Protein AF-R4U4M9-F1 (afdb_monomer_lite)

Structure (mmCIF, N/CA/C/O backbone):
data_AF-R4U4M9-F1
#
_entry.id   AF-R4U4M9-F1
#
loop_
_atom_site.group_PDB
_atom_site.id
_atom_site.type_symbol
_atom_site.label_atom_id
_atom_site.label_alt_id
_atom_site.label_comp_id
_atom_site.label_asym_id
_atom_site.label_entity_id
_atom_site.label_seq_id
_atom_site.pdbx_PDB_ins_code
_atom_site.Cartn_x
_atom_site.Cartn_y
_atom_site.Cartn_z
_atom_site.occupancy
_atom_site.B_iso_or_equiv
_atom_site.auth_seq_id
_atom_site.auth_comp_id
_atom_site.auth_asym_id
_atom_site.auth_atom_id
_atom_site.pdbx_PDB_model_num
ATOM 1 N N . MET A 1 1 ? -1.791 -4.021 25.838 1.00 38.25 1 MET A N 1
ATOM 2 C CA . MET A 1 1 ? -0.790 -4.189 24.752 1.00 38.25 1 MET A CA 1
ATOM 3 C C . MET A 1 1 ? -0.933 -3.014 23.774 1.00 38.25 1 MET A C 1
ATOM 5 O O . MET A 1 1 ? -1.914 -2.955 23.052 1.00 38.25 1 MET A O 1
ATOM 9 N N . LYS A 1 2 ? -0.034 -2.009 23.804 1.00 40.94 2 LYS A N 1
ATOM 10 C CA . LYS A 1 2 ? -0.128 -0.759 23.003 1.00 40.94 2 LYS A CA 1
ATOM 11 C C . LYS A 1 2 ? 0.205 -0.996 21.516 1.00 40.94 2 LYS A C 1
ATOM 13 O O . LYS A 1 2 ? 1.241 -0.552 21.016 1.00 40.94 2 LYS A O 1
ATOM 18 N N . THR A 1 3 ? -0.621 -1.748 20.800 1.00 55.44 3 THR A N 1
ATOM 19 C CA . THR A 1 3 ? -0.557 -1.883 19.332 1.00 55.44 3 THR A CA 1
ATOM 20 C C . THR A 1 3 ? -1.487 -0.859 18.690 1.00 55.44 3 THR A C 1
ATOM 22 O O . THR A 1 3 ? -2.554 -1.160 18.172 1.00 55.44 3 THR A O 1
ATOM 25 N N . THR A 1 4 ? -1.064 0.398 18.802 1.00 75.06 4 THR A N 1
ATOM 26 C CA . THR A 1 4 ? -1.767 1.612 18.378 1.00 75.06 4 THR A CA 1
ATOM 27 C C . THR A 1 4 ? -1.643 1.877 16.875 1.00 75.06 4 THR A C 1
ATOM 29 O O . THR A 1 4 ? -0.733 1.364 16.219 1.00 75.06 4 THR A O 1
ATOM 32 N N . LEU A 1 5 ? -2.512 2.757 16.346 1.00 84.19 5 LEU A N 1
ATOM 33 C CA . LEU A 1 5 ? -2.422 3.327 14.987 1.00 84.19 5 LEU A CA 1
ATOM 34 C C . LEU A 1 5 ? -0.989 3.726 14.619 1.00 84.19 5 LEU A C 1
ATOM 36 O O . LEU A 1 5 ? -0.556 3.453 13.511 1.00 84.19 5 LEU A O 1
ATOM 40 N N . LYS A 1 6 ? -0.223 4.268 15.574 1.00 86.38 6 LYS A N 1
ATOM 41 C CA . LYS A 1 6 ? 1.189 4.632 15.397 1.00 86.38 6 LYS A CA 1
ATOM 42 C C . LYS A 1 6 ? 2.051 3.483 14.866 1.00 86.38 6 LYS A C 1
ATOM 44 O O . LYS A 1 6 ? 2.820 3.692 13.935 1.00 86.38 6 LYS A O 1
ATOM 49 N N . LYS A 1 7 ? 1.930 2.272 15.425 1.00 87.88 7 LYS A N 1
ATOM 50 C CA . LYS A 1 7 ? 2.690 1.110 14.931 1.00 87.88 7 LYS A CA 1
ATOM 51 C C . LYS A 1 7 ? 2.254 0.733 13.519 1.00 87.88 7 LYS A C 1
ATOM 53 O O . LYS A 1 7 ? 3.105 0.435 12.693 1.00 87.88 7 LYS A O 1
ATOM 58 N N . PHE A 1 8 ? 0.951 0.780 13.245 1.00 89.62 8 PHE A N 1
ATOM 59 C CA . PHE A 1 8 ? 0.424 0.522 11.907 1.00 89.62 8 PHE A CA 1
ATOM 60 C C . PHE A 1 8 ? 0.954 1.539 10.889 1.00 89.62 8 PHE A C 1
ATOM 62 O O . PHE A 1 8 ? 1.425 1.135 9.835 1.00 89.62 8 PHE A O 1
ATOM 69 N N . THR A 1 9 ? 0.970 2.832 11.229 1.00 91.00 9 THR A N 1
ATOM 70 C CA . THR A 1 9 ? 1.575 3.883 10.402 1.00 91.00 9 THR A CA 1
ATOM 71 C C . THR A 1 9 ? 3.048 3.604 10.135 1.00 91.00 9 THR A C 1
ATOM 73 O O . THR A 1 9 ? 3.445 3.623 8.980 1.00 91.00 9 THR A O 1
ATOM 76 N N . ILE A 1 10 ? 3.844 3.295 11.166 1.00 92.06 10 ILE A N 1
ATOM 77 C CA . ILE A 1 10 ? 5.281 3.015 11.007 1.00 92.06 10 ILE A CA 1
ATOM 78 C C . ILE A 1 10 ? 5.503 1.844 10.046 1.00 92.06 10 ILE A C 1
ATOM 80 O O . ILE A 1 10 ? 6.266 1.980 9.094 1.00 92.06 10 ILE A O 1
ATOM 84 N N . TRP A 1 11 ? 4.811 0.720 10.254 1.00 91.56 11 TRP A N 1
ATOM 85 C CA . TRP A 1 11 ? 4.934 -0.442 9.372 1.00 91.56 11 TRP A CA 1
ATOM 86 C C . TRP A 1 11 ? 4.473 -0.135 7.948 1.00 91.56 11 TRP A C 1
ATOM 88 O O . TRP A 1 11 ? 5.188 -0.452 7.003 1.00 91.56 11 TRP A O 1
ATOM 98 N N . SER A 1 12 ? 3.336 0.550 7.790 1.00 91.00 12 SER A N 1
ATOM 99 C CA . SER A 1 12 ? 2.829 0.966 6.478 1.00 91.00 12 SER A CA 1
ATOM 100 C C . SER A 1 12 ? 3.834 1.857 5.751 1.00 91.00 12 SER A C 1
ATOM 102 O O . SER A 1 12 ? 4.097 1.647 4.569 1.00 91.00 12 SER A O 1
ATOM 104 N N . SER A 1 13 ? 4.439 2.819 6.450 1.00 92.19 13 SER A N 1
ATOM 105 C CA . SER A 1 13 ? 5.460 3.703 5.889 1.00 92.19 13 SER A CA 1
ATOM 106 C C . SER A 1 13 ? 6.721 2.938 5.493 1.00 92.19 13 SER A C 1
ATOM 108 O O . SER A 1 13 ? 7.190 3.115 4.377 1.00 92.19 13 SER A O 1
ATOM 110 N N . ILE A 1 14 ? 7.247 2.056 6.352 1.00 94.62 14 ILE A N 1
ATOM 111 C CA . ILE A 1 14 ? 8.445 1.257 6.042 1.00 94.62 14 ILE A CA 1
ATOM 112 C C . ILE A 1 14 ? 8.209 0.396 4.797 1.00 94.62 14 ILE A C 1
ATOM 114 O O . ILE A 1 14 ? 9.017 0.427 3.871 1.00 94.62 14 ILE A O 1
ATOM 118 N N . THR A 1 15 ? 7.093 -0.335 4.739 1.00 93.00 15 THR A N 1
ATOM 119 C CA . THR A 1 15 ? 6.767 -1.190 3.591 1.00 93.00 15 THR A CA 1
ATOM 120 C C . THR A 1 15 ? 6.621 -0.378 2.306 1.00 93.00 15 THR A C 1
ATOM 122 O O . THR A 1 15 ? 7.165 -0.771 1.277 1.00 93.00 15 THR A O 1
ATOM 125 N N . ASN A 1 16 ? 5.944 0.775 2.355 1.00 94.25 16 ASN A N 1
ATOM 126 C CA . ASN A 1 16 ? 5.787 1.629 1.177 1.00 94.25 16 ASN A CA 1
ATOM 127 C C . ASN A 1 16 ? 7.111 2.262 0.727 1.00 94.25 16 ASN A C 1
ATOM 129 O O . ASN A 1 16 ? 7.330 2.353 -0.477 1.00 94.25 16 ASN A O 1
ATOM 133 N N . SER A 1 17 ? 7.997 2.651 1.648 1.00 95.69 17 SER A N 1
ATOM 134 C CA . SER A 1 17 ? 9.328 3.169 1.308 1.00 95.69 17 SER A CA 1
ATOM 135 C C . SER A 1 17 ? 10.209 2.100 0.666 1.00 95.69 17 SER A C 1
ATOM 137 O O . SER A 1 17 ? 10.854 2.367 -0.343 1.00 95.69 17 SER A O 1
ATOM 139 N N . LEU A 1 18 ? 10.216 0.877 1.209 1.00 96.31 18 LEU A N 1
ATOM 140 C CA . LEU A 1 18 ? 10.950 -0.244 0.613 1.00 96.31 18 LEU A CA 1
ATOM 141 C C . LEU A 1 18 ? 10.431 -0.562 -0.788 1.00 96.31 18 LEU A C 1
ATOM 143 O O . LEU A 1 18 ? 11.218 -0.739 -1.713 1.00 96.31 18 LEU A O 1
ATOM 147 N N . PHE A 1 19 ? 9.110 -0.588 -0.961 1.00 95.44 19 PHE A N 1
ATOM 148 C CA . PHE A 1 19 ? 8.513 -0.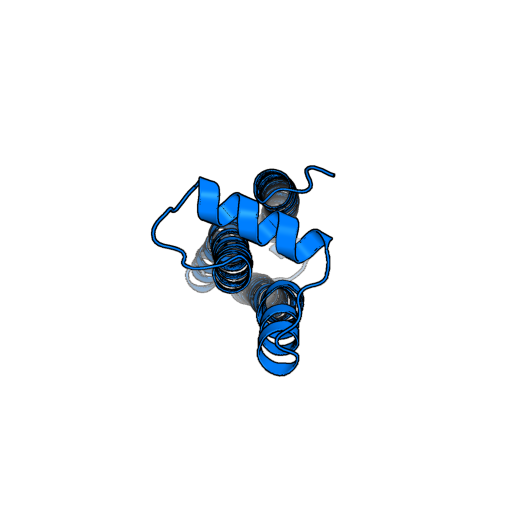824 -2.267 1.00 95.44 19 PHE A CA 1
ATOM 149 C C . PHE A 1 19 ? 8.858 0.291 -3.264 1.00 95.44 19 PHE A C 1
ATOM 151 O O . PHE A 1 19 ? 9.209 -0.003 -4.403 1.00 95.44 19 PHE A O 1
ATOM 158 N N . LEU A 1 20 ? 8.861 1.556 -2.833 1.00 96.62 20 LEU A N 1
ATOM 159 C CA . LEU A 1 20 ? 9.273 2.680 -3.674 1.00 96.62 20 LEU A CA 1
ATOM 160 C C . LEU A 1 20 ? 10.735 2.554 -4.124 1.00 96.62 20 LEU A C 1
ATOM 162 O O . LEU A 1 20 ? 11.034 2.791 -5.290 1.00 96.62 20 LEU A O 1
ATOM 166 N N . LEU A 1 21 ? 11.640 2.132 -3.235 1.00 97.06 21 LEU A N 1
ATOM 167 C CA . LEU A 1 21 ? 13.041 1.875 -3.593 1.00 97.06 21 LEU A CA 1
ATOM 168 C C . LEU A 1 21 ? 13.166 0.775 -4.654 1.00 97.06 21 LEU A C 1
ATOM 170 O O . LEU A 1 21 ? 13.948 0.921 -5.591 1.00 97.06 21 LEU A O 1
ATOM 174 N N . VAL A 1 22 ? 12.367 -0.291 -4.547 1.00 96.12 22 VAL A N 1
ATOM 175 C CA . VAL A 1 22 ? 12.312 -1.354 -5.564 1.00 96.12 22 VAL A CA 1
ATOM 176 C C . VAL A 1 22 ? 11.788 -0.814 -6.896 1.00 96.12 22 VAL A C 1
ATOM 178 O O . VAL A 1 22 ? 12.358 -1.130 -7.938 1.00 96.12 22 VAL A O 1
ATOM 181 N N . GLN A 1 23 ? 10.752 0.033 -6.882 1.00 95.75 23 GLN A N 1
ATOM 182 C CA . GLN A 1 23 ? 10.251 0.677 -8.099 1.00 95.75 23 GLN A CA 1
ATOM 183 C C . GLN A 1 23 ? 11.315 1.554 -8.763 1.00 95.75 23 GLN A C 1
ATOM 185 O O . GLN A 1 23 ? 11.515 1.455 -9.970 1.00 95.75 23 GLN A O 1
ATOM 190 N N . ILE A 1 24 ? 12.020 2.382 -7.986 1.00 96.56 24 ILE A N 1
ATOM 191 C CA . ILE A 1 24 ? 13.101 3.233 -8.498 1.00 96.56 24 ILE A CA 1
ATOM 192 C C . ILE A 1 24 ? 14.205 2.368 -9.110 1.00 96.56 24 ILE A C 1
ATOM 194 O O . ILE A 1 24 ? 14.598 2.613 -10.245 1.00 96.56 24 ILE A O 1
ATOM 198 N N . ALA A 1 25 ? 14.657 1.326 -8.406 1.00 96.62 25 ALA A N 1
ATOM 199 C CA . ALA A 1 25 ? 15.684 0.419 -8.909 1.00 96.62 25 ALA A CA 1
ATOM 200 C C . ALA A 1 25 ? 15.262 -0.256 -10.224 1.00 96.62 25 ALA A C 1
ATOM 202 O O . ALA A 1 25 ? 16.041 -0.288 -11.176 1.00 96.62 25 ALA A O 1
ATOM 203 N N . LEU A 1 26 ? 14.016 -0.737 -10.306 1.00 95.00 26 LEU A N 1
ATOM 204 C CA . LEU A 1 26 ? 13.458 -1.317 -11.526 1.00 95.00 26 LEU A CA 1
ATOM 205 C C . LEU A 1 26 ? 13.468 -0.305 -12.678 1.00 95.00 26 LEU A C 1
ATOM 207 O O . LEU A 1 26 ? 13.947 -0.621 -13.764 1.00 95.00 26 LEU A O 1
ATOM 211 N N . VAL A 1 27 ? 12.977 0.914 -12.444 1.00 95.38 27 VAL A N 1
ATOM 212 C CA . VAL A 1 27 ? 12.953 1.981 -13.454 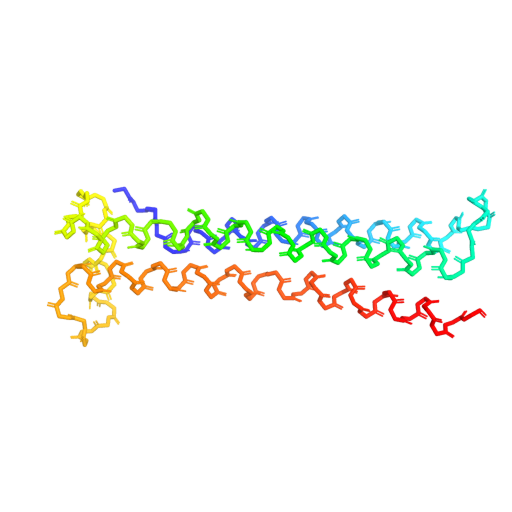1.00 95.38 27 VAL A CA 1
ATOM 213 C C . VAL A 1 27 ? 14.364 2.324 -13.922 1.00 95.38 27 VAL A C 1
ATOM 215 O O . VAL A 1 27 ? 14.581 2.456 -15.122 1.00 95.38 27 VAL A O 1
ATOM 218 N N . THR A 1 28 ? 15.334 2.433 -13.012 1.00 93.94 28 THR A N 1
ATOM 219 C CA . THR A 1 28 ? 16.734 2.697 -13.362 1.00 93.94 28 THR A CA 1
ATOM 220 C C . THR A 1 28 ? 17.314 1.585 -14.233 1.00 93.94 28 THR A C 1
ATOM 222 O O . THR A 1 28 ? 17.937 1.881 -15.250 1.00 93.94 28 THR A O 1
ATOM 225 N N . ILE A 1 29 ? 17.079 0.315 -13.886 1.00 94.31 29 ILE A N 1
ATOM 226 C CA . ILE A 1 29 ? 17.539 -0.828 -14.687 1.00 94.31 29 ILE A CA 1
ATOM 227 C C . ILE A 1 29 ? 16.906 -0.792 -16.081 1.00 94.31 29 ILE A C 1
ATOM 229 O O . ILE A 1 29 ? 17.620 -0.889 -17.077 1.00 94.31 29 ILE A O 1
ATOM 233 N N . LEU A 1 30 ? 15.587 -0.600 -16.165 1.00 93.75 30 LEU A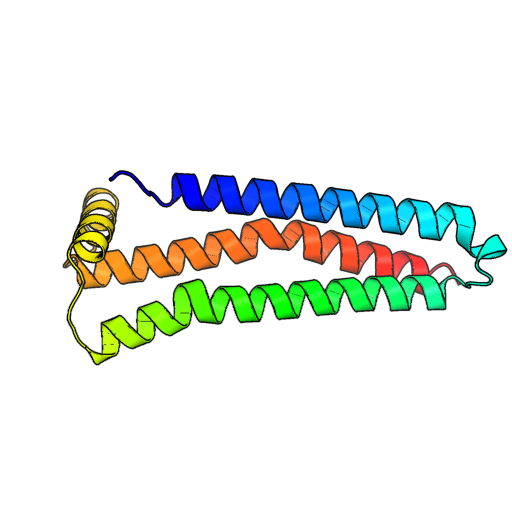 N 1
ATOM 234 C CA . LEU A 1 30 ? 14.880 -0.526 -17.444 1.00 93.75 30 LEU A CA 1
ATOM 235 C C . LEU A 1 30 ? 15.355 0.665 -18.284 1.00 93.75 30 LEU A C 1
ATOM 237 O O . LEU A 1 30 ? 15.538 0.521 -19.484 1.00 93.75 30 LEU A O 1
ATOM 241 N N . ALA A 1 31 ? 15.613 1.824 -17.677 1.00 91.38 31 ALA A N 1
ATOM 242 C CA . ALA A 1 31 ? 16.088 3.005 -18.391 1.00 91.38 31 ALA A CA 1
ATOM 243 C C . ALA A 1 31 ? 17.497 2.815 -18.978 1.00 91.38 31 ALA A C 1
ATOM 245 O O . ALA A 1 31 ? 17.734 3.205 -20.121 1.00 91.38 31 ALA A O 1
ATOM 246 N N . LEU A 1 32 ? 18.416 2.225 -18.204 1.00 92.88 32 LEU A N 1
ATOM 247 C CA . LEU A 1 32 ? 19.820 2.061 -18.591 1.00 92.88 32 LEU A CA 1
ATOM 248 C C . LEU A 1 32 ? 20.032 0.903 -19.571 1.00 92.88 32 LEU A C 1
ATOM 250 O O . LEU A 1 32 ? 20.800 1.044 -20.516 1.00 92.88 32 LEU A O 1
ATOM 254 N N . TYR A 1 33 ? 19.336 -0.216 -19.370 1.00 92.75 33 TYR A N 1
ATOM 255 C CA . TYR A 1 33 ? 19.589 -1.461 -20.099 1.00 92.75 33 TYR A CA 1
ATOM 256 C C . TYR A 1 33 ? 18.489 -1.819 -21.108 1.00 92.75 33 TYR A C 1
ATOM 258 O O . TYR A 1 33 ? 18.480 -2.933 -21.627 1.00 92.75 33 TYR A O 1
ATOM 266 N N . LYS A 1 34 ? 17.557 -0.907 -21.437 1.00 89.62 34 LYS A N 1
ATOM 267 C CA . LYS A 1 34 ? 16.473 -1.200 -22.403 1.00 89.62 34 LYS A CA 1
ATOM 268 C C . LYS A 1 34 ? 16.977 -1.721 -23.750 1.00 89.62 34 LYS A C 1
ATOM 270 O O . LYS A 1 34 ? 16.358 -2.620 -24.305 1.00 89.62 34 LYS A O 1
ATOM 275 N N . ILE A 1 35 ? 18.092 -1.188 -24.262 1.00 88.75 35 ILE A N 1
ATOM 276 C CA . ILE A 1 35 ? 18.642 -1.574 -25.573 1.00 88.75 35 ILE A CA 1
ATOM 277 C C . ILE A 1 35 ? 19.145 -3.020 -25.525 1.00 88.75 35 ILE A C 1
ATOM 279 O O . ILE A 1 35 ? 18.778 -3.822 -26.382 1.00 88.75 35 ILE A O 1
ATOM 283 N N . ASP A 1 36 ? 19.901 -3.368 -24.484 1.00 93.00 36 ASP A N 1
ATOM 284 C CA . ASP A 1 36 ? 20.415 -4.726 -24.275 1.00 93.00 36 ASP A CA 1
ATOM 285 C C . ASP A 1 36 ? 19.276 -5.733 -24.054 1.00 93.00 36 ASP A C 1
ATOM 287 O O . ASP A 1 36 ? 19.329 -6.869 -24.528 1.00 93.00 36 ASP A O 1
ATOM 291 N N . LEU A 1 37 ? 18.199 -5.292 -23.396 1.00 89.12 37 LEU A N 1
ATOM 292 C CA . LEU A 1 37 ? 16.973 -6.063 -23.180 1.00 89.12 37 LEU A CA 1
ATOM 293 C C . LEU A 1 37 ? 16.041 -6.102 -24.404 1.00 89.12 37 LEU A C 1
ATOM 295 O O . LEU A 1 37 ? 15.000 -6.753 -24.344 1.00 89.12 37 LEU A O 1
ATOM 299 N N . LYS A 1 38 ? 16.401 -5.437 -25.512 1.00 92.81 38 LYS A N 1
ATOM 300 C CA . LYS A 1 38 ? 15.584 -5.308 -26.734 1.00 92.81 38 LYS A CA 1
ATOM 301 C C . LYS A 1 38 ? 14.190 -4.717 -26.479 1.00 92.81 38 LYS A C 1
ATOM 303 O O . LYS A 1 38 ? 13.229 -5.081 -27.152 1.00 92.81 38 LYS A O 1
ATOM 308 N N . LEU A 1 39 ? 14.091 -3.804 -25.517 1.00 91.81 39 LEU A N 1
ATOM 309 C CA . LEU A 1 39 ? 12.867 -3.098 -25.153 1.00 91.81 39 LEU A CA 1
ATOM 310 C C . LEU A 1 39 ? 12.852 -1.702 -25.779 1.00 91.81 39 LEU A C 1
ATOM 312 O O . LEU A 1 39 ? 13.846 -0.972 -25.742 1.00 91.81 39 LEU A O 1
ATOM 316 N N . ASN A 1 40 ? 11.697 -1.298 -26.299 1.00 92.31 40 ASN A N 1
ATOM 317 C CA . ASN A 1 40 ? 11.432 0.096 -26.647 1.00 92.31 40 ASN A CA 1
ATOM 318 C C . ASN A 1 40 ? 10.784 0.845 -25.458 1.00 92.31 40 ASN A C 1
ATOM 320 O O . ASN A 1 40 ? 10.453 0.264 -24.422 1.00 92.31 40 ASN A O 1
ATOM 324 N N . ASN A 1 41 ? 10.592 2.160 -25.594 1.00 91.56 41 ASN A N 1
ATOM 325 C CA . ASN A 1 41 ? 9.983 2.975 -24.538 1.00 91.56 41 ASN A CA 1
ATOM 326 C C . ASN A 1 41 ? 8.524 2.575 -24.223 1.00 91.56 41 ASN A C 1
ATOM 328 O O . ASN A 1 41 ? 8.104 2.643 -23.068 1.00 91.56 41 ASN A O 1
ATOM 332 N N . SER A 1 42 ? 7.765 2.099 -25.217 1.00 93.25 42 SER A N 1
ATOM 333 C CA . SER A 1 42 ? 6.404 1.583 -25.019 1.00 93.25 42 SER A CA 1
ATOM 334 C C . SER A 1 42 ? 6.402 0.305 -24.176 1.00 93.25 42 SER A C 1
ATOM 336 O O . SER A 1 42 ? 5.567 0.177 -23.283 1.00 93.25 42 SER A O 1
ATOM 338 N N . ASP A 1 43 ? 7.346 -0.610 -24.393 1.00 93.44 43 ASP A N 1
ATOM 339 C CA . ASP A 1 43 ? 7.456 -1.846 -23.610 1.00 93.44 43 ASP A CA 1
ATOM 340 C C . ASP A 1 43 ? 7.780 -1.524 -22.143 1.00 93.44 43 ASP A C 1
ATOM 342 O O . ASP A 1 43 ? 7.138 -2.035 -21.225 1.00 93.44 43 ASP A O 1
ATOM 346 N N . VAL A 1 44 ? 8.720 -0.599 -21.907 1.00 93.75 44 VAL A N 1
ATOM 347 C CA . VAL A 1 44 ? 9.056 -0.114 -20.556 1.00 93.75 44 VAL A CA 1
ATOM 348 C C . VAL A 1 44 ? 7.842 0.538 -19.890 1.00 93.75 44 VAL A C 1
ATOM 350 O O . VAL A 1 44 ? 7.546 0.248 -18.730 1.00 93.75 44 VAL A O 1
ATOM 353 N N . SER A 1 45 ? 7.099 1.375 -20.620 1.00 95.50 45 SER A N 1
ATOM 354 C CA . SER A 1 45 ? 5.862 1.984 -20.121 1.00 95.50 45 SER A CA 1
ATOM 355 C C . SER A 1 45 ? 4.834 0.927 -19.703 1.00 95.50 45 SER A C 1
ATOM 357 O O . SER A 1 45 ? 4.286 1.010 -18.603 1.00 95.50 45 SER A O 1
ATOM 359 N N . GLN A 1 46 ? 4.617 -0.107 -20.523 1.00 94.94 46 GLN A N 1
ATOM 360 C CA . GLN A 1 46 ? 3.692 -1.203 -20.216 1.00 94.94 46 GLN A CA 1
ATOM 361 C C . GLN A 1 46 ? 4.111 -1.995 -18.973 1.00 94.94 46 GLN A C 1
ATOM 363 O O . GLN A 1 46 ? 3.259 -2.314 -18.142 1.00 94.94 46 GLN A O 1
ATOM 368 N N . ILE A 1 47 ? 5.409 -2.264 -18.796 1.00 95.38 47 ILE A N 1
ATOM 369 C CA . ILE A 1 47 ? 5.931 -2.924 -17.589 1.00 95.38 47 ILE A CA 1
ATOM 370 C C . ILE A 1 47 ? 5.607 -2.090 -16.341 1.00 95.38 47 ILE A C 1
ATOM 372 O O . ILE A 1 47 ? 5.100 -2.624 -15.352 1.00 95.38 47 ILE A O 1
ATOM 376 N N . ILE A 1 48 ? 5.839 -0.775 -16.386 1.00 95.31 48 ILE A N 1
ATOM 377 C CA . ILE A 1 48 ? 5.560 0.123 -15.255 1.00 95.31 48 ILE A CA 1
ATOM 378 C C . ILE A 1 48 ? 4.045 0.248 -15.010 1.00 95.31 48 ILE A C 1
ATOM 380 O O . ILE A 1 48 ? 3.609 0.254 -13.858 1.00 95.31 48 ILE A O 1
ATOM 384 N N . PHE A 1 49 ? 3.216 0.253 -16.059 1.00 94.94 49 PHE A N 1
ATOM 385 C CA . PHE A 1 49 ? 1.760 0.136 -15.913 1.00 94.94 49 PHE A CA 1
ATOM 386 C C . PHE A 1 49 ? 1.351 -1.179 -15.236 1.00 94.94 49 PHE A C 1
ATOM 388 O O . PHE A 1 49 ? 0.456 -1.180 -14.392 1.00 94.94 49 PHE A O 1
ATOM 395 N N . GLY A 1 50 ? 2.030 -2.288 -15.537 1.00 95.31 50 GLY A N 1
ATOM 396 C CA . GLY A 1 50 ? 1.852 -3.554 -14.825 1.00 95.31 50 GLY A CA 1
ATOM 397 C C . GLY A 1 50 ? 2.125 -3.416 -13.324 1.00 95.31 50 GLY A C 1
ATOM 398 O O . GLY A 1 50 ? 1.316 -3.853 -12.504 1.00 95.31 50 GLY A O 1
ATOM 399 N N . VAL A 1 51 ? 3.208 -2.727 -12.950 1.00 95.06 51 VAL A N 1
ATOM 400 C CA . VAL A 1 51 ? 3.513 -2.407 -11.543 1.00 95.06 51 VAL A CA 1
ATOM 401 C C . VAL A 1 51 ? 2.399 -1.566 -10.914 1.00 95.06 51 VAL A C 1
ATOM 403 O O . VAL A 1 51 ? 1.946 -1.885 -9.814 1.00 95.06 51 VAL A O 1
ATOM 406 N N . LEU A 1 52 ? 1.890 -0.545 -11.614 1.00 95.69 52 LEU A N 1
ATOM 407 C CA . LEU A 1 52 ? 0.770 0.276 -11.140 1.00 95.69 52 LEU A CA 1
ATOM 408 C C . LEU A 1 52 ? -0.472 -0.573 -10.825 1.00 95.69 52 LEU A C 1
ATOM 410 O O . LEU A 1 52 ? -1.078 -0.414 -9.763 1.00 95.69 52 LEU A O 1
ATOM 414 N N . VAL A 1 53 ? -0.827 -1.509 -11.709 1.00 96.31 53 VAL A N 1
ATOM 415 C CA . VAL A 1 53 ? -1.956 -2.429 -11.498 1.00 96.31 53 VAL A CA 1
ATOM 416 C C . VAL A 1 53 ? -1.741 -3.288 -10.249 1.00 96.31 53 VAL A C 1
ATOM 418 O O . VAL A 1 53 ? -2.656 -3.419 -9.434 1.00 96.31 53 VAL A O 1
ATOM 421 N N . VAL A 1 54 ? -0.530 -3.816 -10.041 1.00 94.88 54 VAL A N 1
ATOM 422 C CA . VAL A 1 54 ? -0.191 -4.600 -8.839 1.00 94.88 54 VAL A CA 1
ATOM 423 C C . VAL A 1 54 ? -0.358 -3.771 -7.562 1.00 94.88 54 VAL A C 1
ATOM 425 O O . VAL A 1 54 ? -0.906 -4.277 -6.577 1.00 94.88 54 VAL A O 1
ATOM 428 N N . ILE A 1 55 ? 0.045 -2.495 -7.566 1.00 93.94 55 ILE A N 1
ATOM 429 C CA . ILE A 1 55 ? -0.144 -1.589 -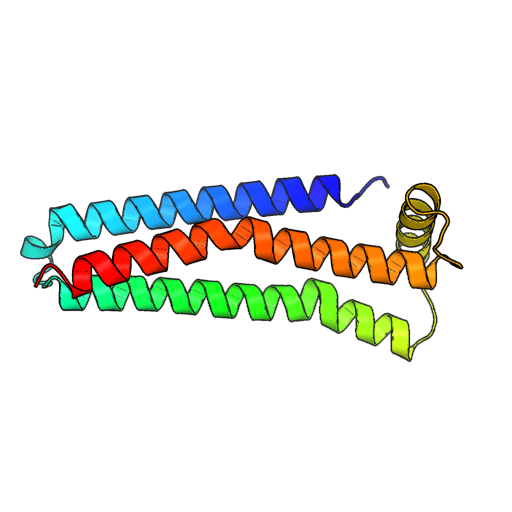6.419 1.00 93.94 55 ILE A CA 1
ATOM 430 C C . ILE A 1 55 ? -1.634 -1.404 -6.121 1.00 93.94 55 ILE A C 1
ATOM 432 O O . ILE A 1 55 ? -2.054 -1.526 -4.968 1.00 93.94 55 ILE A O 1
ATOM 436 N N . ILE A 1 56 ? -2.444 -1.143 -7.152 1.00 94.94 56 ILE A N 1
ATOM 437 C CA . ILE A 1 56 ? -3.890 -0.933 -7.012 1.00 94.94 56 ILE A CA 1
ATOM 438 C C . ILE A 1 56 ? -4.560 -2.186 -6.437 1.00 94.94 56 ILE A C 1
ATOM 440 O O . ILE A 1 56 ? -5.296 -2.091 -5.453 1.00 94.94 56 ILE A O 1
ATOM 444 N N . ILE A 1 57 ? -4.270 -3.369 -6.989 1.00 96.12 57 ILE A N 1
ATOM 445 C CA . ILE A 1 57 ? -4.804 -4.644 -6.483 1.00 96.12 57 ILE A CA 1
ATOM 446 C C . ILE A 1 57 ? -4.394 -4.851 -5.022 1.00 96.12 57 ILE A C 1
ATOM 448 O O . ILE A 1 57 ? -5.238 -5.168 -4.183 1.00 96.12 57 ILE A O 1
ATOM 452 N N . SER A 1 58 ? -3.125 -4.608 -4.692 1.00 93.81 58 SER A N 1
ATOM 453 C CA . SER A 1 58 ? -2.612 -4.746 -3.325 1.00 93.81 58 SER A CA 1
ATOM 454 C C . SER A 1 58 ? -3.323 -3.810 -2.345 1.00 93.81 58 SER A C 1
ATOM 456 O O . SER A 1 58 ? -3.639 -4.219 -1.225 1.00 93.81 58 SER A O 1
ATOM 458 N N . LEU A 1 59 ? -3.636 -2.578 -2.765 1.00 94.38 59 LEU A N 1
ATOM 459 C CA . LEU A 1 59 ? -4.409 -1.621 -1.974 1.00 94.38 59 LEU A CA 1
ATOM 460 C C . LEU A 1 59 ? -5.844 -2.113 -1.746 1.00 94.38 59 LEU A C 1
ATOM 462 O O . LEU A 1 59 ? -6.315 -2.084 -0.609 1.00 94.38 59 LEU A O 1
ATOM 466 N N . PHE A 1 60 ? -6.524 -2.611 -2.785 1.00 94.81 60 PHE A N 1
ATOM 467 C CA . PHE A 1 60 ? -7.880 -3.161 -2.664 1.00 94.81 60 PHE A CA 1
ATOM 468 C C . PHE A 1 60 ? -7.931 -4.372 -1.732 1.00 94.81 60 PHE A C 1
ATOM 470 O O . PHE A 1 60 ? -8.774 -4.424 -0.834 1.00 94.81 60 PHE A O 1
ATOM 477 N N . VAL A 1 61 ? -7.007 -5.318 -1.906 1.00 95.81 61 VAL A N 1
ATOM 478 C CA . VAL A 1 61 ? -6.891 -6.518 -1.067 1.00 95.81 61 VAL A CA 1
ATOM 479 C C . VAL A 1 61 ? -6.613 -6.122 0.385 1.00 95.81 61 VAL A C 1
ATOM 481 O O . VAL A 1 61 ? -7.337 -6.538 1.292 1.00 95.81 61 VAL A O 1
ATOM 484 N N . SER A 1 62 ? -5.630 -5.250 0.619 1.00 93.62 62 SER A N 1
ATOM 485 C CA . SER A 1 62 ? -5.288 -4.775 1.965 1.00 93.62 62 SER A CA 1
ATOM 486 C C . SER A 1 62 ? -6.454 -4.038 2.617 1.00 93.62 62 SER A C 1
ATOM 488 O O . SER A 1 62 ? -6.765 -4.278 3.784 1.00 93.62 62 SER A O 1
ATOM 490 N N . HIS A 1 63 ? -7.147 -3.179 1.868 1.00 94.25 63 HIS A N 1
ATOM 491 C CA . HIS A 1 63 ? -8.315 -2.471 2.370 1.00 94.25 63 HIS A CA 1
ATOM 492 C C . HIS A 1 63 ? -9.446 -3.436 2.744 1.00 94.25 63 HIS A C 1
ATOM 494 O O . HIS A 1 63 ? -10.065 -3.304 3.804 1.00 94.25 63 HIS A O 1
ATOM 500 N N . TYR A 1 64 ? -9.693 -4.443 1.906 1.00 94.44 64 TYR A N 1
ATOM 501 C CA . TYR A 1 64 ? -10.712 -5.447 2.165 1.00 94.44 64 TYR A CA 1
ATOM 502 C C . TYR A 1 64 ? -10.432 -6.215 3.462 1.00 94.44 64 TYR A C 1
ATOM 504 O O . TYR A 1 64 ? -11.267 -6.217 4.368 1.00 94.44 64 TYR A O 1
ATOM 512 N N . PHE A 1 65 ? -9.245 -6.813 3.590 1.00 94.38 65 PHE A N 1
ATOM 513 C CA . PHE A 1 65 ? -8.925 -7.687 4.720 1.00 94.38 65 PHE A CA 1
ATOM 514 C C . PHE A 1 65 ? -8.647 -6.939 6.027 1.00 94.38 65 PHE A C 1
ATOM 516 O O . PHE A 1 65 ? -8.984 -7.439 7.098 1.00 94.38 65 PHE A O 1
ATOM 523 N N . LEU A 1 66 ? -8.047 -5.747 5.975 1.00 91.81 66 LEU A N 1
ATOM 524 C CA . LEU A 1 66 ? -7.623 -5.032 7.185 1.00 91.81 66 LEU A CA 1
ATOM 525 C C . LEU A 1 66 ? -8.676 -4.070 7.741 1.00 91.81 66 LEU A C 1
ATOM 527 O O . LEU A 1 66 ? -8.509 -3.608 8.877 1.00 91.81 66 LEU A O 1
ATOM 531 N N . ILE A 1 67 ? -9.701 -3.732 6.947 1.00 93.75 67 ILE A N 1
ATOM 532 C CA . ILE A 1 67 ? -10.694 -2.696 7.273 1.00 93.75 67 ILE A CA 1
ATOM 533 C C . ILE A 1 67 ? -12.107 -3.197 7.008 1.00 93.75 67 ILE A C 1
ATOM 535 O O . ILE A 1 67 ? -12.870 -3.348 7.960 1.00 93.75 67 ILE A O 1
ATOM 539 N N . LYS A 1 68 ? -12.462 -3.478 5.745 1.00 92.44 68 LYS A N 1
ATOM 540 C CA . LYS A 1 68 ? -13.852 -3.787 5.371 1.00 92.44 68 LYS A CA 1
ATOM 541 C C . LYS A 1 68 ? -14.354 -5.056 6.055 1.00 92.44 68 LYS A C 1
ATOM 543 O O . LYS A 1 68 ? -15.417 -5.032 6.667 1.00 92.44 68 LYS A O 1
ATOM 548 N N . PHE A 1 69 ? -13.586 -6.139 5.997 1.00 93.38 69 PHE A N 1
ATOM 549 C CA . PHE A 1 69 ? -13.964 -7.415 6.595 1.00 93.38 69 PHE A CA 1
ATOM 550 C C . PHE A 1 69 ? -14.066 -7.342 8.135 1.00 93.38 69 PHE A C 1
ATOM 552 O O . PHE A 1 69 ? -15.111 -7.723 8.672 1.00 93.38 69 PHE A O 1
ATOM 559 N N . PRO A 1 70 ? -13.080 -6.784 8.873 1.00 90.44 70 PRO A N 1
ATOM 560 C CA . PRO A 1 70 ? -13.218 -6.541 10.309 1.00 90.44 70 PRO A CA 1
ATOM 561 C C . PRO A 1 70 ? -14.417 -5.658 10.670 1.00 90.44 70 PRO A C 1
ATOM 563 O O . PRO A 1 70 ? -15.144 -5.990 11.604 1.00 90.44 70 PRO A O 1
ATOM 566 N N . ALA A 1 71 ? -14.660 -4.577 9.918 1.00 91.25 71 ALA A N 1
ATOM 567 C CA . ALA A 1 71 ? -15.792 -3.684 10.154 1.00 91.25 71 ALA A CA 1
ATOM 568 C C . ALA A 1 71 ? -17.127 -4.416 9.969 1.00 91.25 71 ALA A C 1
ATOM 570 O O . ALA A 1 71 ? -17.982 -4.362 10.846 1.00 91.25 71 ALA A O 1
ATOM 571 N N . GLN A 1 72 ? -17.286 -5.167 8.876 1.00 92.38 72 GLN A N 1
ATOM 572 C CA . GLN A 1 72 ? -18.491 -5.960 8.618 1.00 92.38 72 GLN A CA 1
ATOM 573 C C . GLN A 1 72 ? -18.737 -7.005 9.706 1.00 92.38 72 GLN A C 1
ATOM 575 O O . GLN A 1 72 ? -19.872 -7.173 10.148 1.00 92.38 72 GLN A O 1
ATOM 580 N N . LYS A 1 73 ? -17.684 -7.692 10.164 1.00 90.44 73 LYS A N 1
ATOM 581 C CA . LYS A 1 73 ? -17.790 -8.689 11.235 1.00 90.44 73 LYS A CA 1
ATOM 582 C C . LYS A 1 73 ? -18.289 -8.062 12.537 1.00 90.44 73 LYS A C 1
ATOM 584 O O . LYS A 1 73 ? -19.156 -8.634 13.192 1.00 90.44 73 LYS A O 1
ATOM 589 N N . VAL A 1 74 ? -17.759 -6.895 12.894 1.00 90.06 74 VAL A N 1
ATOM 590 C CA . VAL A 1 74 ? -18.150 -6.169 14.108 1.00 90.06 74 VAL A CA 1
ATOM 591 C C . VAL A 1 74 ? -19.571 -5.613 13.992 1.00 90.06 74 VAL A C 1
ATOM 593 O O . VAL A 1 74 ? -20.367 -5.822 14.900 1.00 90.06 74 VAL A O 1
ATOM 596 N N . ILE A 1 75 ? -19.934 -5.018 12.851 1.00 90.00 75 ILE A N 1
ATOM 597 C CA . ILE A 1 75 ? -21.293 -4.511 12.589 1.00 90.00 75 ILE A CA 1
ATOM 598 C C . ILE A 1 75 ? -22.332 -5.635 12.647 1.00 90.00 75 ILE A C 1
ATOM 600 O O . ILE A 1 75 ? -23.394 -5.462 13.240 1.00 90.00 75 ILE A O 1
ATOM 604 N N . LYS A 1 76 ? -22.029 -6.799 12.059 1.00 89.88 76 LYS A N 1
ATOM 605 C CA . LYS A 1 76 ? -22.950 -7.942 12.034 1.00 89.88 76 LYS A CA 1
ATOM 606 C C . LYS A 1 76 ? -23.151 -8.557 13.418 1.00 89.88 76 LYS A C 1
ATOM 608 O O . LYS A 1 76 ? -24.266 -8.933 13.758 1.00 89.88 76 LYS A O 1
ATOM 613 N N . ASN A 1 77 ? -22.075 -8.695 14.190 1.00 86.69 77 ASN A N 1
ATOM 614 C CA . ASN A 1 77 ? -22.121 -9.412 15.463 1.00 86.69 77 ASN A CA 1
ATOM 615 C C . ASN A 1 77 ? -22.448 -8.509 16.658 1.00 86.69 77 ASN A C 1
ATOM 617 O O . ASN A 1 77 ? -22.718 -9.047 17.728 1.00 86.69 77 ASN A O 1
ATOM 621 N N . GLN A 1 78 ? -22.385 -7.177 16.495 1.00 80.75 78 GLN A N 1
ATOM 622 C CA . GLN A 1 78 ? -22.607 -6.175 17.553 1.00 80.75 78 GLN A CA 1
ATOM 623 C C . GLN A 1 78 ? -21.816 -6.475 18.841 1.00 80.75 78 GLN A C 1
ATOM 625 O O . GLN A 1 78 ? -22.234 -6.159 19.950 1.00 80.75 78 GLN A O 1
ATOM 630 N N . LYS A 1 79 ? -20.669 -7.142 18.691 1.00 82.88 79 LYS A N 1
ATOM 631 C CA . LYS A 1 79 ? -19.797 -7.568 19.782 1.00 82.88 79 LYS A CA 1
ATOM 632 C C . LYS A 1 79 ? -18.359 -7.304 19.394 1.00 82.88 79 LYS A C 1
ATOM 634 O O . LYS A 1 79 ? -17.909 -7.724 18.322 1.00 82.88 79 LYS A O 1
ATOM 639 N N . LEU A 1 80 ? -17.660 -6.622 20.285 1.00 87.25 80 LEU A N 1
ATOM 640 C CA . LEU A 1 80 ? -16.234 -6.388 20.197 1.00 87.25 80 LEU A CA 1
ATOM 641 C C . LEU A 1 80 ? -15.500 -7.462 21.004 1.00 87.25 80 LEU A C 1
ATOM 643 O O . LEU A 1 80 ? -15.982 -7.950 22.022 1.00 87.25 80 LEU A O 1
ATOM 647 N N . ALA A 1 81 ? -14.329 -7.865 20.528 1.00 88.56 81 ALA A N 1
ATOM 648 C CA . ALA A 1 81 ? -13.374 -8.574 21.364 1.00 88.56 81 ALA A CA 1
ATOM 649 C C . ALA A 1 81 ? -12.703 -7.578 22.333 1.00 88.56 81 ALA A C 1
ATOM 651 O O . ALA A 1 81 ? -12.558 -6.411 21.964 1.00 88.56 81 ALA A O 1
ATOM 652 N N . PRO A 1 82 ? -12.181 -8.018 23.493 1.00 90.00 82 PRO A N 1
ATOM 653 C CA . PRO A 1 82 ? -11.605 -7.112 24.498 1.00 90.00 82 PRO A CA 1
ATOM 654 C C . PRO A 1 82 ? -10.527 -6.161 23.946 1.00 90.00 82 PRO A C 1
ATOM 656 O O . PRO A 1 82 ? -10.510 -4.969 24.222 1.00 90.00 82 PRO A O 1
ATOM 659 N N . TRP A 1 83 ? -9.664 -6.652 23.052 1.00 88.06 83 TRP A N 1
ATOM 660 C CA . TRP A 1 83 ? -8.640 -5.817 22.413 1.00 88.06 83 TRP A CA 1
ATOM 661 C C . TRP A 1 83 ? -9.209 -4.791 21.413 1.00 88.06 83 TRP A C 1
ATOM 663 O O . TRP A 1 83 ? -8.535 -3.816 21.085 1.00 88.06 83 TRP A O 1
ATOM 673 N N . GLN A 1 84 ? -10.412 -5.015 20.875 1.00 90.88 84 GLN A N 1
ATOM 674 C CA . GLN A 1 84 ? -11.112 -4.068 20.001 1.00 90.88 84 GLN A CA 1
ATOM 675 C C . GLN A 1 84 ? -11.795 -2.975 20.825 1.00 90.88 84 GLN A C 1
ATOM 677 O O . GLN A 1 84 ? -11.765 -1.819 20.409 1.00 90.88 84 GLN A O 1
ATOM 682 N N . GLU A 1 85 ? -12.339 -3.325 21.993 1.00 89.00 85 GLU A N 1
ATOM 683 C CA . GLU A 1 85 ? -12.871 -2.371 22.976 1.00 89.00 85 GLU A CA 1
ATOM 684 C C . GLU A 1 85 ? -11.771 -1.427 23.453 1.00 89.00 85 GLU A C 1
ATOM 686 O O . GLU A 1 85 ? -11.933 -0.215 23.354 1.00 89.00 85 GLU A O 1
ATOM 691 N N . ASP A 1 86 ? -10.597 -1.962 23.811 1.00 88.56 86 ASP A N 1
ATOM 692 C CA . ASP A 1 86 ? -9.423 -1.158 24.168 1.00 88.56 86 ASP A CA 1
ATOM 693 C C . ASP A 1 86 ? -9.074 -0.133 23.074 1.00 88.56 86 ASP A C 1
ATOM 695 O O . ASP A 1 86 ? -8.751 1.026 23.342 1.00 88.56 86 ASP A O 1
ATOM 699 N N . LEU A 1 87 ? -9.099 -0.552 21.805 1.00 89.00 87 LEU A N 1
ATOM 700 C CA . LEU A 1 87 ? -8.814 0.330 20.671 1.00 89.00 87 LEU A CA 1
ATOM 701 C C . LEU A 1 87 ? -9.919 1.368 20.458 1.00 89.00 87 LEU A C 1
ATOM 703 O O . LEU A 1 87 ? -9.606 2.509 20.115 1.00 89.00 87 LEU A O 1
ATOM 707 N N . GLY A 1 88 ? -11.177 0.981 20.663 1.00 89.19 88 GLY A N 1
ATOM 708 C CA . GLY A 1 88 ? -12.332 1.866 20.603 1.00 89.19 88 GLY A CA 1
ATOM 709 C C . GLY A 1 88 ? -12.287 2.940 21.682 1.00 89.19 88 GLY A C 1
ATOM 710 O O . GLY A 1 88 ? -12.348 4.124 21.363 1.00 89.19 88 GLY A O 1
ATOM 711 N N . PHE A 1 89 ? -12.046 2.549 22.930 1.00 88.88 89 PHE A N 1
ATOM 712 C CA . PHE A 1 89 ? -11.876 3.457 24.062 1.00 88.88 89 PHE A CA 1
ATOM 713 C C . PHE A 1 89 ? -10.719 4.447 23.843 1.00 88.88 89 PHE A C 1
ATOM 715 O O . PHE A 1 89 ? -10.851 5.655 24.049 1.00 88.88 89 PHE A O 1
ATOM 722 N N . ASN A 1 90 ? -9.587 3.967 23.314 1.00 88.00 90 ASN A N 1
ATOM 723 C CA . ASN A 1 90 ? -8.470 4.835 22.929 1.00 88.00 90 ASN A CA 1
ATOM 724 C C . ASN A 1 90 ? -8.836 5.857 21.834 1.00 88.00 90 ASN A C 1
ATOM 726 O O . ASN A 1 90 ? -8.168 6.882 21.729 1.00 88.00 90 ASN A O 1
ATOM 730 N N . MET A 1 91 ? -9.842 5.592 20.995 1.00 88.50 91 MET A N 1
ATOM 731 C CA . MET A 1 91 ? -10.339 6.585 20.038 1.00 88.50 91 MET A CA 1
AT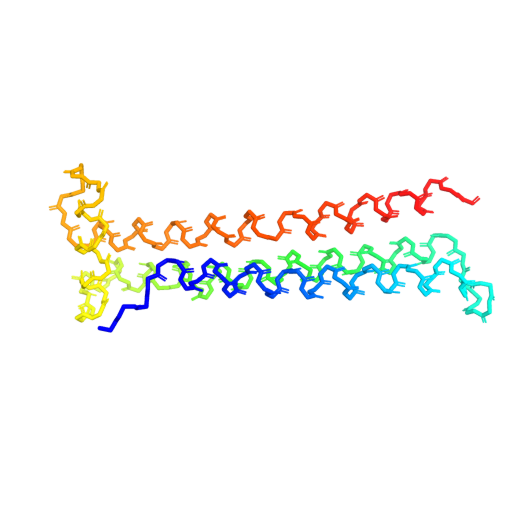OM 732 C C . MET A 1 91 ? -11.270 7.595 20.705 1.00 88.50 91 MET A C 1
ATOM 734 O O . MET A 1 91 ? -11.121 8.779 20.432 1.00 88.50 91 MET A O 1
ATOM 738 N N . ILE A 1 92 ? -12.158 7.163 21.606 1.00 88.62 92 ILE A N 1
ATOM 739 C CA . ILE A 1 92 ? -13.063 8.059 22.352 1.00 88.62 92 ILE A CA 1
ATOM 740 C C . ILE A 1 92 ? -12.270 9.074 23.178 1.00 88.62 92 ILE A C 1
ATOM 742 O O . ILE A 1 92 ? -12.552 10.265 23.152 1.00 88.62 92 ILE A O 1
ATOM 746 N N . THR A 1 93 ? -11.209 8.630 23.859 1.00 84.38 93 THR A N 1
ATOM 747 C CA . THR A 1 93 ? -10.327 9.538 24.622 1.00 84.38 93 THR A CA 1
ATOM 748 C C . THR A 1 93 ? -9.652 10.611 23.757 1.00 84.38 93 THR A C 1
ATOM 750 O O . THR A 1 93 ? -9.204 11.624 24.285 1.00 84.38 93 THR A O 1
ATOM 753 N N . GLN A 1 94 ? -9.568 10.404 22.438 1.00 83.62 94 GLN A N 1
ATOM 754 C CA . GLN A 1 94 ? -9.008 11.359 21.476 1.00 83.62 94 GLN A CA 1
ATOM 755 C C . GLN A 1 94 ? -10.079 12.178 20.746 1.00 83.62 94 GLN A C 1
ATOM 757 O O . GLN A 1 94 ? -9.758 13.222 20.185 1.00 83.62 94 GLN A O 1
ATOM 762 N N . ASP A 1 95 ? -11.318 11.694 20.716 1.00 81.81 95 ASP A N 1
ATOM 763 C CA . ASP A 1 95 ? -12.458 12.314 20.054 1.00 81.81 95 ASP A CA 1
ATOM 764 C C . ASP A 1 95 ? -13.717 12.085 20.912 1.00 81.81 95 ASP A C 1
ATOM 766 O O . ASP A 1 95 ? -14.377 11.047 20.787 1.00 81.81 95 ASP A O 1
ATOM 770 N N . PRO A 1 96 ? -14.050 13.037 21.805 1.00 77.38 96 PRO A N 1
ATOM 771 C CA . PRO A 1 96 ? -15.152 12.894 22.751 1.00 77.38 96 PRO A CA 1
ATOM 772 C C . PRO A 1 96 ? -16.536 12.942 22.087 1.00 77.38 96 PRO A C 1
ATOM 774 O O . PRO A 1 96 ? -17.537 12.767 22.773 1.00 77.38 96 PRO A O 1
ATOM 777 N N . THR A 1 97 ? -16.618 13.169 20.769 1.00 86.81 97 THR A N 1
ATOM 778 C CA . THR A 1 97 ? -17.885 13.084 20.024 1.00 86.81 97 THR A CA 1
ATOM 779 C C . THR A 1 97 ? -18.337 11.640 19.780 1.00 86.81 97 THR A C 1
ATOM 781 O O . THR A 1 97 ? -19.454 11.409 19.323 1.00 86.81 97 THR A O 1
ATOM 784 N N . LEU A 1 98 ? -17.483 10.659 20.088 1.00 87.12 98 LEU A N 1
ATOM 785 C CA . LEU A 1 98 ? -17.772 9.239 19.929 1.00 87.12 98 LEU A CA 1
ATOM 786 C C . LEU A 1 98 ? -18.548 8.700 21.133 1.00 87.12 98 LEU A C 1
ATOM 788 O O . LEU A 1 98 ? -18.075 8.751 22.265 1.00 87.12 98 LEU A O 1
ATOM 792 N N . GLU A 1 99 ? -19.726 8.139 20.867 1.00 83.56 99 GLU A N 1
ATOM 793 C CA . GLU A 1 99 ? -20.688 7.730 21.898 1.00 83.56 99 GLU A CA 1
ATOM 794 C C . GLU A 1 99 ? -20.269 6.471 22.675 1.00 83.56 99 GLU A C 1
ATOM 796 O O . GLU A 1 99 ? -20.676 6.291 23.819 1.00 83.56 99 GLU A O 1
ATOM 801 N N . ASN A 1 100 ? -19.505 5.565 22.052 1.00 88.94 100 ASN A N 1
ATOM 802 C CA . ASN A 1 100 ? -19.159 4.258 22.628 1.00 88.94 100 ASN A CA 1
ATOM 803 C C . ASN A 1 100 ? -17.937 3.603 21.958 1.00 88.94 100 ASN A C 1
ATOM 805 O O . ASN A 1 100 ? -17.469 4.019 20.896 1.00 88.94 100 ASN A O 1
ATOM 809 N N . GLU A 1 101 ? -17.419 2.525 22.550 1.00 88.62 101 GLU A N 1
ATOM 810 C CA . GLU A 1 101 ? -16.228 1.808 22.072 1.00 88.62 101 GLU A CA 1
ATOM 811 C C . GLU A 1 101 ? -16.434 1.215 20.678 1.00 88.62 101 GLU A C 1
ATOM 813 O O . GLU A 1 101 ? -15.493 1.131 19.888 1.00 88.62 101 GLU A O 1
ATOM 818 N N . PHE A 1 102 ? -17.672 0.858 20.337 1.00 90.75 102 PHE A N 1
ATOM 819 C CA . PHE A 1 102 ? -18.046 0.370 19.013 1.00 90.75 102 PHE A CA 1
ATOM 820 C C . PHE A 1 102 ? -17.798 1.416 17.923 1.00 90.75 102 PHE A C 1
ATOM 822 O O . PHE A 1 102 ? -17.058 1.158 16.967 1.00 90.75 102 PHE A O 1
ATOM 829 N N . SER A 1 103 ? -18.358 2.614 18.085 1.00 90.06 103 SER A N 1
ATOM 830 C CA . SER A 1 103 ? -18.126 3.743 17.179 1.00 90.06 103 SER A CA 1
ATOM 831 C C . SER A 1 103 ? -16.647 4.138 17.148 1.00 90.06 103 SER A C 1
ATOM 833 O O . SER A 1 103 ? -16.084 4.329 16.064 1.00 90.06 103 SER A O 1
ATOM 835 N N . GLY A 1 104 ? -15.973 4.125 18.302 1.00 90.94 104 GLY A N 1
ATOM 836 C CA . GLY A 1 104 ? -14.529 4.329 18.387 1.00 90.94 104 GLY A CA 1
ATOM 837 C C . GLY A 1 104 ? -13.726 3.316 17.572 1.00 90.94 104 GLY A C 1
ATOM 838 O O . GLY A 1 104 ? -12.824 3.694 16.820 1.00 90.94 104 GLY A O 1
ATOM 839 N N . TYR A 1 105 ? -14.073 2.031 17.634 1.00 92.38 105 TYR A N 1
ATOM 840 C CA . TYR A 1 105 ? -13.377 0.992 16.880 1.00 92.38 105 TYR A CA 1
ATOM 841 C C . TYR A 1 105 ? -13.604 1.120 15.365 1.00 92.38 105 TYR A C 1
ATOM 843 O O . TYR A 1 105 ? -12.674 0.929 14.573 1.00 92.38 105 TYR A O 1
ATOM 851 N N . LEU A 1 106 ? -14.806 1.511 14.931 1.00 92.06 106 LEU A N 1
ATOM 852 C CA . LEU A 1 106 ? -15.072 1.797 13.517 1.00 92.06 106 LEU A CA 1
ATOM 853 C C . LEU A 1 106 ? -14.237 2.980 13.007 1.00 92.06 106 LEU A C 1
ATOM 855 O O . LEU A 1 106 ? -13.660 2.907 11.917 1.00 92.06 106 LEU A O 1
ATOM 859 N N . VAL A 1 107 ? -14.097 4.040 13.807 1.00 92.19 107 VAL A N 1
ATOM 860 C CA . VAL A 1 107 ? -13.219 5.174 13.481 1.00 92.19 107 VAL A CA 1
ATOM 861 C C . VAL A 1 107 ? -11.753 4.749 13.432 1.00 92.19 107 VAL A C 1
ATOM 863 O O . VAL A 1 107 ? -11.034 5.149 12.512 1.00 92.19 107 VAL A O 1
ATOM 866 N N . TYR A 1 108 ? -11.305 3.885 14.347 1.00 92.88 108 TYR A N 1
ATOM 867 C CA . TYR A 1 108 ? -9.967 3.290 14.291 1.00 92.88 108 TYR A CA 1
ATOM 868 C C . TYR A 1 108 ? -9.720 2.567 12.954 1.00 92.88 108 TYR A C 1
ATOM 870 O O . TYR A 1 108 ? -8.700 2.807 12.298 1.00 92.88 108 TYR A O 1
ATOM 878 N N . LEU A 1 109 ? -10.660 1.728 12.503 1.00 93.12 109 LEU A N 1
ATOM 879 C CA . LEU A 1 109 ? -10.558 1.032 11.215 1.00 93.12 109 LEU A CA 1
ATOM 880 C C . LEU A 1 109 ? -10.547 2.012 10.031 1.00 93.12 109 LEU A C 1
ATOM 882 O O . LEU A 1 109 ? -9.738 1.859 9.113 1.00 93.12 109 LEU A O 1
ATOM 886 N N . LYS A 1 110 ? -11.376 3.061 10.068 1.00 92.12 110 LYS A N 1
ATOM 887 C CA . LYS A 1 110 ? -11.385 4.119 9.046 1.00 92.12 110 LYS A CA 1
ATOM 888 C C . LYS A 1 110 ? -10.036 4.843 8.970 1.00 92.12 110 LYS A C 1
ATOM 890 O O . LYS A 1 110 ? -9.504 5.027 7.875 1.00 92.12 110 LYS A O 1
ATOM 895 N N . LYS A 1 111 ? -9.435 5.182 10.119 1.00 92.62 111 LYS A N 1
ATOM 896 C CA . LYS A 1 111 ? -8.096 5.794 10.195 1.00 92.62 111 LYS A CA 1
ATOM 897 C C . LYS A 1 111 ? -7.013 4.875 9.615 1.00 92.62 111 LYS A C 1
ATOM 899 O O . LYS A 1 111 ? -6.150 5.360 8.887 1.00 92.62 111 LYS A O 1
ATOM 904 N N . LYS A 1 112 ? -7.077 3.554 9.840 1.00 93.19 112 LYS A N 1
ATOM 905 C CA . LYS A 1 112 ? -6.179 2.594 9.160 1.00 93.19 112 LYS A CA 1
ATOM 906 C C . LYS A 1 112 ? -6.317 2.649 7.637 1.00 93.19 112 LYS A C 1
ATOM 908 O O . LYS A 1 112 ? -5.309 2.605 6.940 1.00 93.19 112 LYS A O 1
ATOM 913 N N . GLY A 1 113 ? -7.541 2.773 7.124 1.00 92.00 113 GLY A N 1
ATOM 914 C CA . GLY A 1 113 ? -7.790 2.944 5.689 1.00 92.00 113 GLY A CA 1
ATOM 915 C C . GLY A 1 113 ? -7.168 4.185 5.108 1.00 92.00 113 GLY A C 1
ATOM 916 O O . GLY A 1 113 ? -6.498 4.106 4.083 1.00 92.00 113 GLY A O 1
ATOM 917 N N . TYR A 1 114 ? -7.324 5.300 5.807 1.00 92.75 114 TYR A N 1
ATOM 918 C CA . TYR A 1 114 ? -6.678 6.537 5.410 1.00 92.75 114 TYR A CA 1
ATOM 919 C C . TYR A 1 114 ? -5.150 6.394 5.363 1.00 92.75 114 TYR A C 1
ATOM 921 O O . TYR A 1 114 ? -4.530 6.777 4.377 1.00 92.75 114 TYR A O 1
ATOM 929 N N . ILE A 1 115 ? -4.545 5.762 6.375 1.00 93.50 115 ILE A N 1
ATOM 930 C CA . ILE A 1 115 ? -3.096 5.509 6.409 1.00 93.50 115 ILE A CA 1
ATOM 931 C C . ILE A 1 115 ? -2.643 4.661 5.213 1.00 93.50 115 ILE A C 1
ATOM 933 O O . ILE A 1 115 ? -1.641 5.006 4.588 1.00 93.50 115 ILE A O 1
ATOM 937 N N . LEU A 1 116 ? -3.366 3.589 4.864 1.00 92.94 116 LEU A N 1
ATOM 938 C CA . LEU A 1 116 ? -3.038 2.769 3.690 1.00 92.94 116 LEU A CA 1
ATOM 939 C C . LEU A 1 116 ? -3.051 3.608 2.408 1.00 92.94 116 LEU A C 1
ATOM 941 O O . LEU A 1 116 ? -2.071 3.613 1.675 1.00 92.94 116 LEU A O 1
ATOM 945 N N . ILE A 1 117 ? -4.120 4.374 2.176 1.00 92.56 117 ILE A N 1
ATOM 946 C CA . ILE A 1 117 ? -4.253 5.209 0.974 1.00 92.56 117 ILE A CA 1
ATOM 947 C C . ILE A 1 117 ? -3.125 6.242 0.901 1.00 92.56 117 ILE A C 1
ATOM 949 O O . ILE A 1 117 ? -2.452 6.349 -0.122 1.00 92.56 117 ILE A O 1
ATOM 953 N N . VAL A 1 118 ? -2.883 6.976 1.990 1.00 93.38 118 VAL A N 1
ATOM 954 C CA . VAL A 1 118 ? -1.864 8.032 2.017 1.00 93.38 118 VAL A CA 1
ATOM 955 C C . VAL A 1 118 ? -0.469 7.449 1.821 1.00 93.38 118 VAL A C 1
ATOM 957 O O . VAL A 1 118 ? 0.287 7.948 0.992 1.00 93.38 118 VAL A O 1
ATOM 960 N N . SER A 1 119 ? -0.129 6.367 2.523 1.00 91.38 119 SER A N 1
ATOM 961 C CA . SER A 1 119 ? 1.204 5.760 2.409 1.00 91.38 119 SER A CA 1
ATOM 962 C C . SER A 1 119 ? 1.468 5.139 1.034 1.00 91.38 119 SER A C 1
ATOM 964 O O . SER A 1 119 ? 2.604 5.167 0.569 1.00 91.38 11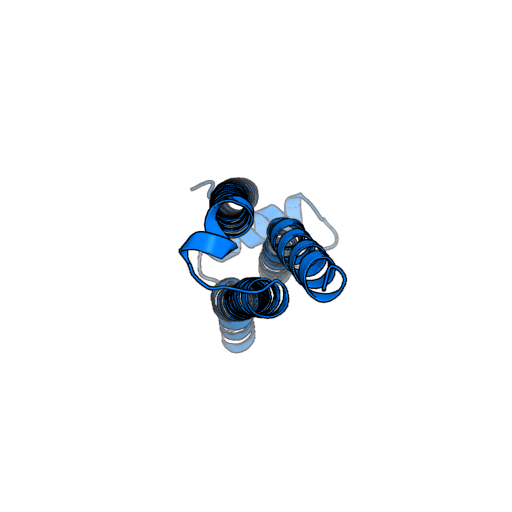9 SER A O 1
ATOM 966 N N . THR A 1 120 ? 0.433 4.654 0.345 1.00 93.75 120 THR A N 1
ATOM 967 C CA . THR A 1 120 ? 0.551 4.076 -1.003 1.00 93.75 120 THR A CA 1
ATOM 968 C C . THR A 1 120 ? 0.431 5.108 -2.127 1.00 93.75 120 THR A C 1
ATOM 970 O O . THR A 1 120 ? 0.858 4.838 -3.248 1.00 93.75 120 THR A O 1
ATOM 973 N N . SER A 1 121 ? -0.060 6.320 -1.849 1.00 94.19 121 SER A N 1
ATOM 974 C CA . SER A 1 121 ? -0.241 7.371 -2.863 1.00 94.19 121 SER A CA 1
ATOM 975 C C . SER A 1 121 ? 1.055 7.754 -3.589 1.00 94.19 121 SER A C 1
ATOM 977 O O . SER A 1 121 ? 1.042 7.921 -4.805 1.00 94.19 121 SER A O 1
ATOM 979 N N . LEU A 1 122 ? 2.188 7.800 -2.878 1.00 94.31 122 LEU A N 1
ATOM 980 C CA . LEU A 1 122 ? 3.504 8.053 -3.474 1.00 94.31 122 LEU A CA 1
ATOM 981 C C . LEU A 1 122 ? 3.912 6.958 -4.464 1.00 94.31 122 LEU A C 1
ATOM 983 O O . LEU A 1 122 ? 4.406 7.261 -5.546 1.00 94.31 122 LEU A O 1
ATOM 987 N N . ASN A 1 123 ? 3.661 5.694 -4.119 1.00 96.38 123 ASN A N 1
ATOM 988 C CA . ASN A 1 123 ? 3.944 4.557 -4.990 1.00 96.38 123 ASN A CA 1
ATOM 989 C C . ASN A 1 123 ? 3.080 4.589 -6.259 1.00 96.38 123 ASN A C 1
ATOM 991 O O . ASN A 1 123 ? 3.592 4.325 -7.343 1.00 96.38 123 ASN A O 1
ATOM 995 N N . LEU A 1 124 ? 1.797 4.950 -6.132 1.00 96.19 124 LEU A N 1
ATOM 996 C CA . LEU A 1 124 ? 0.891 5.126 -7.272 1.00 96.19 124 LEU A CA 1
ATOM 997 C C . LEU A 1 124 ? 1.340 6.276 -8.178 1.00 96.19 124 LEU A C 1
ATOM 999 O O . LEU A 1 124 ? 1.408 6.111 -9.393 1.00 96.19 124 LEU A O 1
ATOM 1003 N N . ALA A 1 125 ? 1.653 7.431 -7.586 1.00 96.69 125 ALA A N 1
ATOM 1004 C CA . ALA A 1 125 ? 2.071 8.616 -8.323 1.00 96.69 125 ALA A CA 1
ATOM 1005 C C . ALA A 1 125 ? 3.379 8.370 -9.081 1.00 96.69 125 ALA A C 1
ATOM 1007 O O . ALA A 1 125 ? 3.461 8.701 -10.260 1.00 96.69 125 ALA A O 1
ATOM 1008 N N . PHE A 1 126 ? 4.369 7.748 -8.432 1.00 96.88 126 PHE A N 1
ATOM 1009 C CA . PHE A 1 126 ? 5.638 7.407 -9.066 1.00 96.88 126 PHE A CA 1
ATOM 1010 C C . PHE A 1 126 ? 5.427 6.494 -10.279 1.00 96.88 126 PHE A C 1
ATOM 1012 O O . PHE A 1 126 ? 5.789 6.878 -11.388 1.00 96.88 126 PHE A O 1
ATOM 1019 N N . ALA A 1 127 ? 4.758 5.348 -10.100 1.00 96.44 127 ALA A N 1
ATOM 1020 C CA . ALA A 1 127 ? 4.491 4.416 -11.196 1.00 96.44 127 ALA A CA 1
ATOM 1021 C C . ALA A 1 127 ? 3.744 5.086 -12.360 1.00 96.44 127 ALA A C 1
ATOM 1023 O O . ALA A 1 127 ? 4.133 4.933 -13.516 1.00 96.44 127 ALA A O 1
ATOM 1024 N N . LEU A 1 128 ? 2.700 5.869 -12.065 1.00 96.62 128 LEU A N 1
ATOM 1025 C CA . LEU A 1 128 ? 1.906 6.546 -13.088 1.00 96.62 128 LEU A CA 1
ATOM 1026 C C . LEU A 1 128 ? 2.730 7.579 -13.867 1.00 96.62 128 LEU A C 1
ATOM 1028 O O . LEU A 1 128 ? 2.731 7.556 -15.096 1.00 96.62 128 LEU A O 1
ATOM 1032 N N . ILE A 1 129 ? 3.440 8.470 -13.168 1.00 96.06 129 ILE A N 1
ATOM 1033 C CA . ILE A 1 129 ? 4.253 9.515 -13.803 1.00 96.06 129 ILE A CA 1
ATOM 1034 C C . ILE A 1 129 ? 5.335 8.873 -14.670 1.00 96.06 129 ILE A C 1
ATOM 1036 O O . ILE A 1 129 ? 5.492 9.249 -15.831 1.00 96.06 129 ILE A O 1
ATOM 1040 N N . THR A 1 130 ? 6.057 7.879 -14.149 1.00 94.88 130 THR A N 1
ATOM 1041 C CA . THR A 1 130 ? 7.127 7.226 -14.904 1.00 94.88 130 THR A CA 1
ATOM 1042 C C . THR A 1 130 ? 6.588 6.472 -16.120 1.00 94.88 130 THR A C 1
ATOM 1044 O O . THR A 1 130 ? 7.158 6.595 -17.204 1.00 94.88 130 THR A O 1
ATOM 1047 N N . ALA A 1 131 ? 5.468 5.752 -15.992 1.00 94.62 131 ALA A N 1
ATOM 1048 C CA . ALA A 1 131 ? 4.844 5.069 -17.124 1.00 94.62 131 ALA A CA 1
ATOM 1049 C C . ALA A 1 131 ? 4.450 6.053 -18.237 1.00 94.62 131 ALA A C 1
ATOM 1051 O O . ALA A 1 131 ? 4.722 5.796 -19.411 1.00 94.62 131 ALA A O 1
ATOM 1052 N N . VAL A 1 132 ? 3.861 7.198 -17.874 1.00 95.06 132 VAL A N 1
ATOM 1053 C CA . VAL A 1 132 ? 3.482 8.254 -18.825 1.00 95.06 132 VAL A CA 1
ATOM 1054 C C . VAL A 1 132 ? 4.710 8.857 -19.504 1.00 95.06 132 VAL A C 1
ATOM 1056 O O . VAL A 1 132 ? 4.698 9.025 -20.721 1.00 95.06 132 VAL A O 1
ATOM 1059 N N . ILE A 1 133 ? 5.785 9.134 -18.761 1.00 94.25 133 ILE A N 1
ATOM 1060 C CA . ILE A 1 133 ? 7.035 9.658 -19.331 1.00 94.25 133 ILE A CA 1
ATOM 1061 C C . ILE A 1 133 ? 7.556 8.727 -20.434 1.00 94.25 133 ILE A C 1
ATOM 1063 O O . ILE A 1 133 ? 7.799 9.182 -21.550 1.00 94.25 133 ILE A O 1
ATOM 1067 N N . PHE A 1 134 ? 7.663 7.422 -20.168 1.00 92.88 134 PHE A N 1
ATOM 1068 C CA . PHE A 1 134 ? 8.115 6.461 -21.179 1.00 92.88 134 PHE A CA 1
ATOM 1069 C C . PHE A 1 134 ? 7.115 6.274 -22.331 1.00 92.88 134 PHE A C 1
ATOM 1071 O O . PHE A 1 134 ? 7.535 6.042 -23.458 1.00 92.88 134 PHE A O 1
ATOM 1078 N N . ALA A 1 135 ? 5.809 6.430 -22.101 1.00 91.12 135 ALA A N 1
ATOM 1079 C CA . ALA A 1 135 ? 4.824 6.390 -23.186 1.00 91.12 135 ALA A CA 1
ATOM 1080 C C . ALA A 1 135 ? 4.965 7.578 -24.157 1.00 91.12 135 ALA A C 1
ATOM 1082 O O . ALA A 1 135 ? 4.743 7.431 -25.359 1.00 91.12 135 ALA A O 1
ATOM 1083 N N . VAL A 1 136 ? 5.306 8.760 -23.632 1.00 91.38 136 VAL A N 1
ATOM 1084 C CA . VAL A 1 136 ? 5.422 10.001 -24.412 1.00 91.38 136 VAL A CA 1
ATOM 1085 C C . VAL A 1 136 ? 6.772 10.104 -25.119 1.00 91.38 136 VAL A C 1
ATOM 1087 O O . VAL A 1 136 ? 6.822 10.573 -26.254 1.00 91.38 136 VAL A O 1
ATOM 1090 N N . LEU A 1 137 ? 7.854 9.644 -24.486 1.00 85.00 137 LEU A N 1
ATOM 1091 C CA . LEU A 1 137 ? 9.229 9.718 -24.997 1.00 85.00 137 LEU A CA 1
ATOM 1092 C C . LEU A 1 137 ? 9.533 8.748 -26.160 1.00 85.00 137 LEU A C 1
ATOM 1094 O O . LEU A 1 137 ? 10.668 8.290 -26.234 1.00 85.00 137 LEU A O 1
ATOM 1098 N N . LYS A 1 138 ? 8.553 8.428 -27.022 1.00 59.72 138 LYS A N 1
ATOM 1099 C CA . LYS A 1 138 ? 8.643 7.457 -28.136 1.00 59.72 138 LYS A CA 1
ATOM 1100 C C . LYS A 1 138 ? 10.058 7.251 -28.673 1.00 59.72 138 LYS A C 1
ATOM 1102 O O . LYS A 1 138 ? 10.613 8.202 -29.263 1.00 59.72 138 LYS A O 1
#

Secondary structure (DSSP, 8-state):
----HHHHHHHHHHHHHHHHHHHHHHHHHHHHHTTTTT--HHHHHHHHHHHHHHHHHHHHHHHIIIIIHHHHHHHHHT---HHHHHHHHHHHTT-TT--SHHHHHHHHHHHHHHHHHHHHHHHHHHHHHHHHHHHH--

Radius of gyration: 19.95 Å; chains: 1; bounding box: 43×22×53 Å

Sequence (138 aa):
MKTTLKKFTIWSSITNSLFLLVQIALVTILALYKIDLKLNNSDVSQIIFGVLVVIIISLFVSHYFLIKFPAQKVIKNQKLAPWQEDLGFNMITQDPTLENEFSGYLVYLKKKGYILIVSTSLNLAFALITAVIFAVLK

pLDDT: mean 90.63, std 8.38, range [38.25, 97.06]

Foldseek 3Di:
DPPAPVVLLVVLLVVLVVVVVVLVVLLVCCVPCVVVVVHALLNSLVVLVVVLVVLVVVLVVCLCPQAVVVLVVCVVVVDDDPVLLVQLVVQCVVPVVQPGSNSSSNVRSVSSNVSNCVSSVVVNVVSVVSSVVSVVVD

Organism: NCBI:txid1276229